Protein AF-A0A091W7G8-F1 (afdb_monomer)

Radius of gyration: 18.53 Å; Cα contacts (8 Å, |Δi|>4): 137; chains: 1; bounding box: 45×30×62 Å

Sequence (175 aa):
RNKELLSKAMGMHRHSEDLNDPLRLSAVLQMYEMLRLHDWEKLRTSTASYLSYKTGSSIIKKLFDACEKDIEQRTTNILKVLDIPPSNDAMTNSKQGVMQEIRNLFRHSYYQNHSEFYSKIVMQAVTEPRNALQRQFTLQCCRIYCLLLLQDPPVKAVWNPLGSPVQDLEHVDMK

pLDDT: mean 77.82, std 15.84, range [30.7, 94.38]

Organism: Opisthocomus hoazin (NCBI:txid30419)

Secondary structure (DSSP, 8-state):
-HHHHHHHHHHHHTT---TT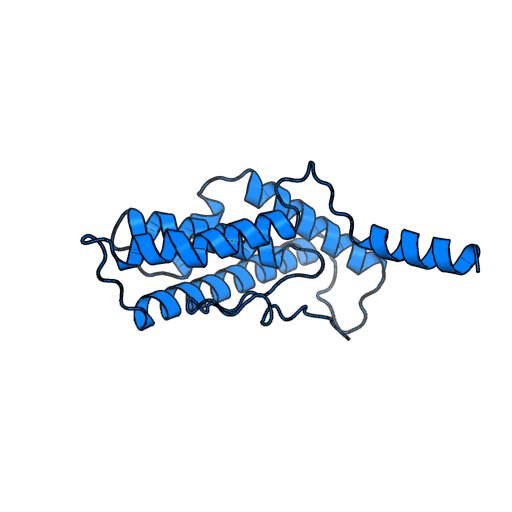-TTSHHHHHHHHHHIIIIIHHHHHH-TT----HHHHHHHHHHHHHHHHHHHHHHHHHHHHHTTPPPP-S---HHHHHHHHHHHHHHHHHHHH--SHHHHHHHHHHSS--SSHHHHHHHHHHHHHHHHHHTSSS-B------S---STT--B----

Foldseek 3Di:
DVVVVVVVVVVVVVQDDDPPDCLTQVNLVVLVVCLLAPLVVVQCPDPLDVQDPVRVLQLLVLLLVLLVVVLVVVVVVVCVVVVNDDDDPDDDPVNVVVLLVSLVVVLVCLVPDDAPVLVVSSVVRDDDDSDPSSVVSSSSSNSSSNSQCSDVVRWHDRRDSPDDDPPPTPRPPDD

Mean predicted aligned error: 10.53 Å

Solvent-accessible surface area (backbone atoms only — not comparable to full-atom values): 10376 Å² total; per-residue (Å²): 108,74,68,53,52,48,53,52,55,54,55,65,53,76,72,64,71,61,87,86,46,82,75,32,66,71,52,47,50,49,53,46,49,46,45,49,63,48,54,44,47,54,49,48,71,32,91,89,34,88,52,49,69,72,58,49,53,51,5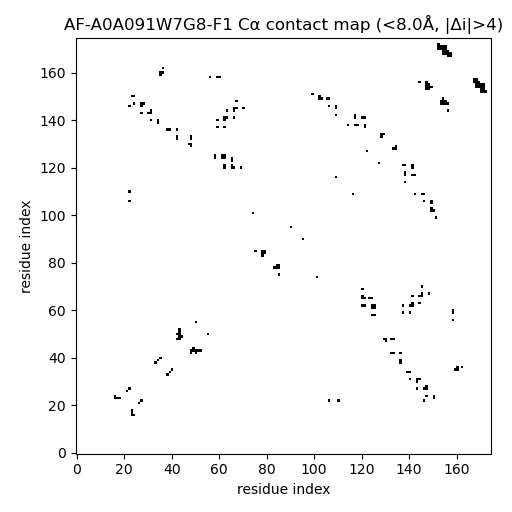0,51,51,40,36,50,55,36,45,52,51,51,52,51,51,51,52,52,52,51,32,55,76,68,72,44,78,83,86,76,97,71,88,44,75,70,56,55,52,51,53,51,51,53,31,51,53,46,53,51,50,61,69,72,53,87,47,71,72,46,48,54,46,45,62,75,40,41,84,75,63,92,42,71,68,55,40,51,50,51,45,52,51,47,51,47,50,47,56,33,51,47,38,90,72,39,40,58,80,71,96,59,73,72,83,69,79,82,74,72,61,56,70,71,74,81,127

Structure (mmCIF, N/CA/C/O backbone):
data_AF-A0A091W7G8-F1
#
_entry.id   AF-A0A091W7G8-F1
#
loop_
_atom_site.group_PDB
_atom_site.id
_atom_site.type_symbol
_atom_site.label_atom_id
_atom_site.label_alt_id
_atom_site.label_comp_id
_atom_site.label_asym_id
_atom_site.label_entity_id
_atom_site.label_seq_id
_atom_site.pdbx_PDB_ins_code
_atom_site.Cartn_x
_atom_site.Cartn_y
_atom_site.Cartn_z
_atom_site.occupancy
_atom_site.B_iso_or_equiv
_atom_site.auth_seq_id
_atom_site.auth_comp_id
_atom_site.auth_asym_id
_atom_site.auth_atom_id
_atom_site.pdbx_PDB_model_num
ATOM 1 N N . ARG A 1 1 ? 22.675 4.004 37.973 1.00 55.62 1 ARG A N 1
ATOM 2 C CA . ARG A 1 1 ? 23.562 3.045 37.260 1.00 55.62 1 ARG A CA 1
ATOM 3 C C . ARG A 1 1 ? 22.854 1.773 36.765 1.00 55.62 1 ARG A C 1
ATOM 5 O O . ARG A 1 1 ? 22.479 1.775 35.606 1.00 55.62 1 ARG A O 1
ATOM 12 N N . ASN A 1 2 ? 22.587 0.723 37.564 1.00 56.09 2 ASN A N 1
ATOM 13 C CA . ASN A 1 2 ? 21.957 -0.512 37.026 1.00 56.09 2 ASN A CA 1
ATOM 14 C C . ASN A 1 2 ? 20.511 -0.322 36.525 1.00 56.09 2 ASN A C 1
ATOM 16 O O . ASN A 1 2 ? 20.153 -0.873 35.491 1.00 56.09 2 ASN A O 1
ATOM 20 N N . LYS A 1 3 ? 19.699 0.510 37.195 1.00 58.00 3 LYS A N 1
ATOM 21 C CA . LYS A 1 3 ? 18.324 0.824 36.751 1.00 58.00 3 LYS A CA 1
ATOM 22 C C . LYS A 1 3 ? 18.264 1.639 35.449 1.00 58.00 3 LYS A C 1
ATOM 24 O O . LYS A 1 3 ? 17.351 1.435 34.663 1.00 58.00 3 LYS A O 1
ATOM 29 N N . GLU A 1 4 ? 19.239 2.514 35.197 1.00 63.31 4 GLU A N 1
ATOM 30 C CA . GLU A 1 4 ? 19.336 3.273 33.936 1.00 63.31 4 GLU A CA 1
ATOM 31 C C . GLU A 1 4 ? 19.835 2.409 32.783 1.00 63.31 4 GLU A C 1
ATOM 33 O O . GLU A 1 4 ? 19.364 2.553 31.663 1.00 63.31 4 GLU A O 1
ATOM 38 N N . LEU A 1 5 ? 20.770 1.490 33.042 1.00 61.94 5 LEU A N 1
ATOM 39 C CA . LEU A 1 5 ? 21.218 0.539 32.024 1.00 61.94 5 LEU A CA 1
ATOM 40 C C . LEU A 1 5 ? 20.086 -0.417 31.631 1.00 61.94 5 LEU A C 1
ATOM 42 O O . LEU A 1 5 ? 19.903 -0.673 30.446 1.00 61.94 5 LEU A O 1
ATOM 46 N N . LEU A 1 6 ? 19.279 -0.862 32.600 1.00 55.72 6 LEU A N 1
ATOM 47 C CA . LEU A 1 6 ? 18.056 -1.625 32.348 1.00 55.72 6 LEU A CA 1
ATOM 48 C C . LEU A 1 6 ? 16.996 -0.800 31.613 1.00 55.72 6 LEU A C 1
ATOM 50 O O . LEU A 1 6 ? 16.449 -1.298 30.640 1.00 55.72 6 LEU A O 1
ATOM 54 N N . SER A 1 7 ? 16.728 0.455 31.994 1.00 57.69 7 SER A N 1
ATOM 55 C CA . SER A 1 7 ? 15.741 1.272 31.267 1.00 57.69 7 SER A CA 1
ATOM 56 C C . SER A 1 7 ? 16.190 1.596 29.840 1.00 57.69 7 SER A C 1
ATOM 58 O O . SER A 1 7 ? 15.360 1.621 28.936 1.00 57.69 7 SER A O 1
ATOM 60 N N . LYS A 1 8 ? 17.499 1.764 29.614 1.00 56.84 8 LYS A N 1
ATOM 61 C CA . LYS A 1 8 ? 18.089 1.975 28.290 1.00 56.84 8 LYS A CA 1
ATOM 62 C C . LYS A 1 8 ? 18.056 0.699 27.445 1.00 56.84 8 LYS A C 1
ATOM 64 O O . LYS A 1 8 ? 17.641 0.758 26.295 1.00 56.84 8 LYS A O 1
ATOM 69 N N . ALA A 1 9 ? 18.407 -0.456 28.012 1.00 53.97 9 ALA A N 1
ATOM 70 C CA . ALA A 1 9 ? 18.311 -1.750 27.332 1.00 53.97 9 ALA A CA 1
ATOM 71 C C . ALA A 1 9 ? 16.856 -2.142 27.023 1.00 53.97 9 ALA A C 1
ATOM 73 O O . ALA A 1 9 ? 16.546 -2.543 25.906 1.00 53.97 9 ALA A O 1
ATOM 74 N N . MET A 1 10 ? 15.941 -1.944 27.973 1.00 55.44 10 MET A N 1
ATOM 75 C CA . MET A 1 10 ? 14.505 -2.147 27.766 1.00 55.44 10 MET A CA 1
ATOM 76 C C . MET A 1 10 ? 13.915 -1.118 26.795 1.00 55.44 10 MET A C 1
ATOM 78 O O . MET A 1 10 ? 12.986 -1.447 26.070 1.00 55.44 10 MET A O 1
ATOM 82 N N . GLY A 1 11 ? 14.455 0.104 26.746 1.00 52.72 11 GLY A N 1
ATOM 83 C CA . GLY A 1 11 ? 14.105 1.130 25.760 1.00 52.72 11 GLY A CA 1
ATOM 84 C C . GLY A 1 11 ? 14.492 0.735 24.334 1.00 52.72 11 GLY A C 1
ATOM 85 O O . GLY A 1 11 ? 13.691 0.919 23.427 1.00 52.72 11 GLY A O 1
ATOM 86 N N . MET A 1 12 ? 15.657 0.103 24.147 1.00 51.59 12 MET A N 1
ATOM 87 C CA . MET A 1 12 ? 16.075 -0.449 22.848 1.00 51.59 12 MET A CA 1
ATOM 88 C C . MET A 1 12 ? 15.196 -1.628 22.394 1.00 51.59 12 MET A C 1
ATOM 90 O O . MET A 1 12 ? 14.994 -1.812 21.200 1.00 51.59 12 MET A O 1
ATOM 94 N N . HIS A 1 13 ? 14.622 -2.390 23.331 1.00 49.81 13 HIS A N 1
ATOM 95 C CA . HIS A 1 13 ? 13.689 -3.482 23.027 1.00 49.81 13 HIS A CA 1
ATOM 96 C C . HIS A 1 13 ? 12.248 -3.035 22.732 1.00 49.81 13 HIS A C 1
ATOM 98 O O . HIS A 1 13 ? 11.480 -3.844 22.216 1.00 49.81 13 HIS A O 1
ATOM 104 N N . ARG A 1 14 ? 11.862 -1.774 22.991 1.00 49.34 14 ARG A N 1
ATOM 105 C CA . ARG A 1 14 ? 10.501 -1.279 22.670 1.00 49.34 14 ARG A CA 1
ATOM 106 C C . ARG A 1 14 ? 10.204 -1.219 21.169 1.00 49.34 14 ARG A C 1
ATOM 108 O O . ARG A 1 14 ? 9.052 -1.039 20.797 1.00 49.34 14 ARG A O 1
ATOM 115 N N . HIS A 1 15 ? 11.225 -1.386 20.332 1.00 57.28 15 HIS A N 1
ATOM 116 C CA . HIS A 1 15 ? 11.125 -1.387 18.871 1.00 57.28 15 HIS A CA 1
ATOM 117 C C . HIS A 1 15 ? 11.546 -2.729 18.257 1.00 57.28 15 HIS A C 1
ATOM 119 O O . HIS A 1 15 ? 11.841 -2.800 17.067 1.00 57.28 15 HIS A O 1
ATOM 125 N N . SER A 1 16 ? 11.616 -3.793 19.065 1.00 68.69 16 SER A N 1
ATOM 126 C CA . SER A 1 16 ? 11.874 -5.134 18.548 1.00 68.69 16 SER A CA 1
ATOM 127 C C . SER A 1 16 ? 10.637 -5.627 17.810 1.00 68.69 16 SER A C 1
ATOM 129 O O . SER A 1 16 ? 9.610 -5.900 18.426 1.00 68.69 16 SER A O 1
ATOM 131 N N . GLU A 1 17 ? 10.742 -5.747 16.494 1.00 81.25 17 GLU A N 1
ATOM 132 C CA . GLU A 1 17 ? 9.708 -6.373 15.677 1.00 81.25 17 GLU A CA 1
ATOM 133 C C . GLU A 1 17 ? 9.619 -7.878 15.959 1.00 81.25 17 GLU A C 1
ATOM 135 O O . GLU A 1 17 ? 10.622 -8.519 16.292 1.00 81.25 17 GLU A O 1
ATOM 140 N N . ASP A 1 18 ? 8.434 -8.458 15.764 1.00 84.50 18 ASP A N 1
ATOM 141 C CA . ASP A 1 18 ? 8.298 -9.908 15.657 1.00 84.50 18 ASP A CA 1
ATOM 142 C C . ASP A 1 18 ? 8.922 -10.367 14.334 1.00 84.50 18 ASP A C 1
ATOM 144 O O . ASP A 1 18 ? 8.427 -10.060 13.251 1.00 84.50 18 ASP A O 1
ATOM 148 N N . LEU A 1 19 ? 10.028 -11.105 14.414 1.00 83.94 19 LEU A N 1
ATOM 149 C CA . LEU A 1 19 ? 10.729 -11.615 13.235 1.00 83.94 19 LEU A CA 1
ATOM 150 C C . LEU A 1 19 ? 9.917 -12.666 12.465 1.00 83.94 19 LEU A C 1
ATOM 152 O O . LEU A 1 19 ? 10.227 -12.922 11.302 1.00 83.94 19 LEU A O 1
ATOM 156 N N . ASN A 1 20 ? 8.891 -13.255 13.086 1.00 85.81 20 ASN A N 1
ATOM 157 C CA . ASN A 1 20 ? 7.990 -14.199 12.429 1.00 85.81 20 ASN A CA 1
ATOM 158 C C . ASN A 1 20 ? 6.867 -13.501 11.656 1.00 85.81 20 ASN A C 1
ATOM 160 O O . ASN A 1 20 ? 6.185 -14.157 10.870 1.00 85.81 20 ASN A O 1
ATOM 164 N N . ASP A 1 21 ? 6.670 -12.196 11.856 1.00 85.56 21 ASP A N 1
ATOM 165 C CA . ASP A 1 21 ? 5.673 -11.419 11.133 1.00 85.56 21 ASP A CA 1
ATOM 166 C C . ASP A 1 21 ? 6.228 -10.997 9.756 1.00 85.56 21 ASP A C 1
ATOM 168 O O . ASP A 1 21 ? 7.090 -10.113 9.672 1.00 85.56 21 ASP A O 1
ATOM 172 N N . PRO A 1 22 ? 5.735 -11.570 8.639 1.00 86.38 22 PRO A N 1
ATOM 173 C CA . PRO A 1 22 ? 6.191 -11.197 7.300 1.00 86.38 22 PRO A CA 1
ATOM 174 C C . PRO A 1 22 ? 5.777 -9.771 6.904 1.00 86.38 22 PRO A C 1
ATOM 176 O O . PRO A 1 22 ? 6.228 -9.262 5.879 1.00 86.38 22 PRO A O 1
ATOM 179 N N . LEU A 1 23 ? 4.902 -9.136 7.688 1.00 89.31 23 LEU A N 1
ATOM 180 C CA . LEU A 1 23 ? 4.376 -7.791 7.479 1.00 89.31 23 LEU A CA 1
ATOM 181 C C . LEU A 1 23 ? 4.969 -6.759 8.446 1.00 89.31 23 LEU A C 1
ATOM 183 O O . LEU A 1 23 ? 4.475 -5.627 8.476 1.00 89.31 23 LEU A O 1
ATOM 187 N N . ARG A 1 24 ? 5.988 -7.133 9.231 1.00 90.38 24 ARG A N 1
ATOM 188 C CA . ARG A 1 24 ? 6.728 -6.201 10.088 1.00 90.38 24 ARG A CA 1
ATOM 189 C C . ARG A 1 24 ? 7.266 -5.019 9.276 1.00 90.38 24 ARG A C 1
ATOM 191 O O . ARG A 1 24 ? 7.611 -5.178 8.100 1.00 90.38 24 ARG A O 1
ATOM 198 N N . LEU A 1 25 ? 7.347 -3.844 9.897 1.00 89.75 25 LEU A N 1
ATOM 199 C CA . LEU A 1 25 ? 7.703 -2.580 9.248 1.00 89.75 25 LEU A CA 1
ATOM 200 C C . LEU A 1 25 ? 8.969 -2.703 8.393 1.00 89.75 25 LEU A C 1
ATOM 202 O O . LEU A 1 25 ? 8.944 -2.332 7.221 1.00 89.75 25 LEU A O 1
ATOM 206 N N . SER A 1 26 ? 10.057 -3.266 8.916 1.00 89.19 26 SER A N 1
ATOM 207 C CA . SER A 1 26 ? 11.303 -3.365 8.148 1.00 89.19 26 SER A CA 1
ATOM 208 C C . SER A 1 26 ? 11.198 -4.298 6.936 1.00 89.19 26 SER A C 1
ATOM 210 O O . SER A 1 26 ? 11.810 -4.016 5.907 1.00 89.19 26 SER A O 1
ATOM 212 N N . ALA A 1 27 ? 10.374 -5.351 6.992 1.00 91.25 27 ALA A N 1
ATOM 213 C CA . ALA A 1 2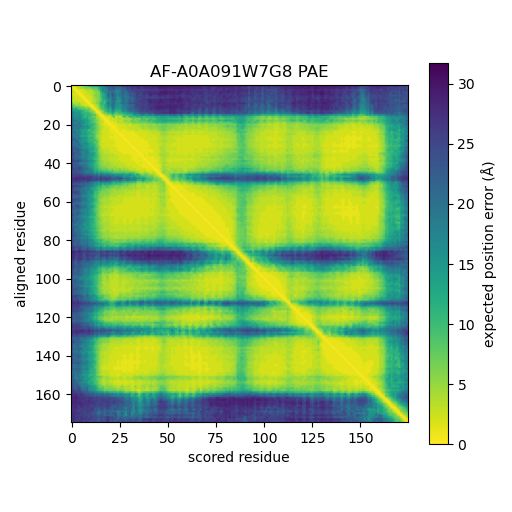7 ? 10.108 -6.197 5.829 1.00 91.25 27 ALA A CA 1
ATOM 214 C C . ALA A 1 27 ? 9.317 -5.426 4.761 1.00 91.25 27 ALA A C 1
ATOM 216 O O . ALA A 1 27 ? 9.648 -5.488 3.579 1.00 91.25 27 ALA A O 1
ATOM 217 N N . VAL A 1 28 ? 8.311 -4.645 5.165 1.00 91.94 28 VAL A N 1
ATOM 218 C CA . VAL A 1 28 ? 7.526 -3.813 4.239 1.00 91.94 28 VAL A CA 1
ATOM 219 C C . VAL A 1 28 ? 8.378 -2.689 3.633 1.00 91.94 28 VAL A C 1
ATOM 221 O O . VAL A 1 28 ? 8.272 -2.420 2.436 1.00 91.94 28 VAL A O 1
ATOM 224 N N . LEU A 1 29 ? 9.276 -2.079 4.413 1.00 91.56 29 LEU A N 1
ATOM 225 C CA . LEU A 1 29 ? 10.241 -1.092 3.916 1.00 91.56 29 LEU A CA 1
ATOM 226 C C . LEU A 1 29 ? 11.201 -1.700 2.889 1.00 91.56 29 LEU A C 1
ATOM 228 O O . LEU A 1 29 ? 11.433 -1.092 1.846 1.00 91.56 29 LEU A O 1
ATOM 232 N N . GLN A 1 30 ? 11.695 -2.916 3.129 1.00 91.50 30 GLN A N 1
ATOM 233 C CA . GLN A 1 30 ? 12.506 -3.645 2.150 1.00 91.50 30 GLN A CA 1
ATOM 234 C C . GLN A 1 30 ? 11.722 -3.938 0.866 1.00 91.50 30 GLN A C 1
ATOM 236 O O . GLN A 1 30 ? 12.247 -3.743 -0.229 1.00 91.50 30 GLN A O 1
ATOM 241 N N . MET A 1 31 ? 10.451 -4.348 0.966 1.00 92.81 31 MET A N 1
ATOM 242 C CA . MET A 1 31 ? 9.598 -4.524 -0.218 1.00 92.81 31 MET A CA 1
ATOM 243 C C . MET A 1 31 ? 9.451 -3.213 -1.002 1.00 92.81 31 MET A C 1
ATOM 245 O O . MET A 1 31 ? 9.538 -3.220 -2.230 1.00 92.81 31 MET A O 1
ATOM 249 N N . TYR A 1 32 ? 9.265 -2.082 -0.314 1.00 93.75 32 TYR A N 1
ATOM 250 C CA . TYR A 1 32 ? 9.182 -0.765 -0.949 1.00 93.75 32 TYR A CA 1
ATOM 251 C C . TYR A 1 32 ? 10.487 -0.350 -1.629 1.00 93.75 32 TYR A C 1
ATOM 253 O O . TYR A 1 32 ? 10.467 0.164 -2.749 1.00 93.75 32 TYR A O 1
ATOM 261 N N . GLU A 1 33 ? 11.628 -0.609 -0.997 1.00 91.69 33 GLU A N 1
ATOM 262 C CA . GLU A 1 33 ? 12.934 -0.345 -1.589 1.00 91.69 33 GLU A CA 1
ATOM 263 C C . GLU A 1 33 ? 13.162 -1.185 -2.853 1.00 91.69 33 GLU A C 1
ATOM 265 O O . GLU A 1 33 ? 13.541 -0.637 -3.891 1.00 91.69 33 GLU A O 1
ATOM 270 N N . MET A 1 34 ? 12.828 -2.478 -2.811 1.00 91.94 34 MET A N 1
ATOM 271 C CA . MET A 1 34 ? 12.889 -3.363 -3.978 1.00 91.94 34 MET A CA 1
ATOM 272 C C . MET A 1 34 ? 11.976 -2.885 -5.113 1.00 91.94 34 MET A C 1
ATOM 274 O O . MET A 1 34 ? 12.405 -2.824 -6.267 1.00 91.94 34 MET A O 1
ATOM 278 N N . LEU A 1 35 ? 10.750 -2.464 -4.792 1.00 92.56 35 LEU A N 1
ATOM 279 C CA . LEU A 1 35 ? 9.820 -1.896 -5.767 1.00 92.56 35 LEU A CA 1
ATOM 280 C C . LEU A 1 35 ? 10.406 -0.639 -6.438 1.00 92.56 35 LEU A C 1
ATOM 282 O O . LEU A 1 35 ? 10.303 -0.464 -7.654 1.00 92.56 35 LEU A O 1
ATOM 286 N N . ARG A 1 36 ? 11.018 0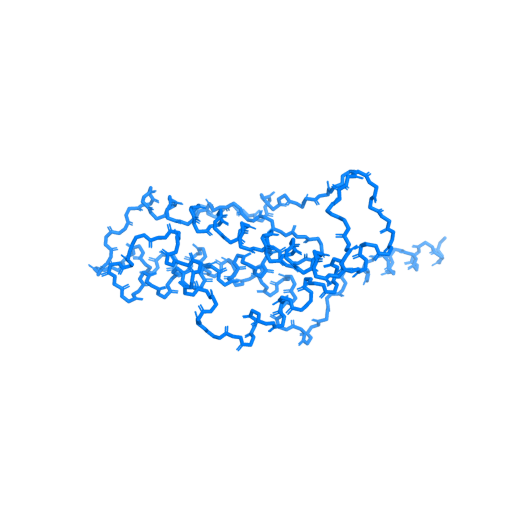.246 -5.645 1.00 90.50 36 ARG A N 1
ATOM 287 C CA . ARG A 1 36 ? 11.544 1.543 -6.089 1.00 90.50 36 ARG A CA 1
ATOM 288 C C . ARG A 1 36 ? 12.826 1.428 -6.907 1.00 90.50 36 ARG A C 1
ATOM 290 O O . ARG A 1 36 ? 12.990 2.178 -7.865 1.00 90.50 36 ARG A O 1
ATOM 297 N N . LEU A 1 37 ? 13.735 0.537 -6.515 1.00 87.62 37 LEU A N 1
ATOM 298 C CA . LEU A 1 37 ? 15.056 0.410 -7.135 1.00 87.62 37 LEU A CA 1
ATOM 299 C C . LEU A 1 37 ? 15.070 -0.616 -8.268 1.00 87.62 37 LEU A C 1
ATOM 301 O O . LEU A 1 37 ? 15.677 -0.367 -9.305 1.00 87.62 37 LEU A O 1
ATOM 305 N N . HIS A 1 38 ? 14.389 -1.750 -8.096 1.00 89.31 38 HIS A N 1
ATOM 306 C CA . HIS A 1 38 ? 14.460 -2.860 -9.043 1.00 89.31 38 HIS A CA 1
ATOM 307 C C . HIS A 1 38 ? 13.237 -2.929 -9.953 1.00 89.31 38 HIS A C 1
ATOM 309 O O . HIS A 1 38 ? 13.385 -2.884 -11.176 1.00 89.31 38 HIS A O 1
ATOM 315 N N . ASP A 1 39 ? 12.027 -3.006 -9.394 1.00 90.19 39 ASP A N 1
ATOM 316 C CA . ASP A 1 39 ? 10.825 -3.214 -10.217 1.00 90.19 39 ASP A CA 1
ATOM 317 C C . ASP A 1 39 ? 10.507 -1.996 -11.087 1.00 90.19 39 ASP A C 1
ATOM 319 O O . ASP A 1 39 ? 10.109 -2.135 -12.247 1.00 90.19 39 ASP A O 1
ATOM 323 N N . TRP A 1 40 ? 10.734 -0.795 -10.552 1.00 88.88 40 TRP A N 1
ATOM 324 C CA . TRP A 1 40 ? 10.621 0.447 -11.307 1.00 88.88 40 TRP A CA 1
ATOM 325 C C . TRP A 1 40 ? 11.620 0.505 -12.468 1.00 88.88 40 TRP A C 1
ATOM 327 O O . TRP A 1 40 ? 11.240 0.825 -13.596 1.00 88.88 40 TRP A O 1
ATOM 337 N N . GLU A 1 41 ? 12.883 0.150 -12.226 1.00 86.56 41 GLU A N 1
ATOM 338 C CA . GLU A 1 41 ? 13.917 0.165 -13.263 1.00 86.56 41 GLU A CA 1
ATOM 339 C C . GLU A 1 41 ? 13.633 -0.878 -14.350 1.00 86.56 41 GLU A C 1
ATOM 341 O O . GLU A 1 41 ? 13.746 -0.586 -15.544 1.00 86.56 41 GLU A O 1
ATOM 346 N N . LYS A 1 42 ? 13.155 -2.064 -13.961 1.00 88.00 42 LYS A N 1
ATOM 347 C CA . LYS A 1 42 ? 12.688 -3.105 -14.884 1.00 88.00 42 LYS A CA 1
ATOM 348 C C . LYS A 1 42 ? 11.525 -2.623 -15.755 1.00 88.00 42 LYS A C 1
ATOM 350 O O . LYS A 1 42 ? 11.508 -2.890 -16.956 1.00 88.00 42 LYS A O 1
ATOM 355 N N . LEU A 1 43 ? 10.556 -1.905 -15.181 1.00 86.31 43 LEU A N 1
ATOM 356 C CA . LEU A 1 43 ? 9.445 -1.324 -15.942 1.00 86.31 43 LEU A CA 1
ATOM 357 C C . LEU A 1 43 ? 9.939 -0.250 -16.922 1.00 86.31 43 LEU A C 1
ATOM 359 O O . LEU A 1 43 ? 9.495 -0.211 -18.069 1.00 86.31 43 LEU A O 1
ATOM 363 N N . ARG A 1 44 ? 10.862 0.609 -16.479 1.00 83.56 44 ARG A N 1
ATOM 364 C CA . ARG A 1 44 ? 11.385 1.747 -17.248 1.00 83.56 44 ARG A CA 1
ATOM 365 C C . ARG A 1 44 ? 12.265 1.325 -18.426 1.00 83.56 44 ARG A C 1
ATOM 367 O O . ARG A 1 44 ? 12.245 1.976 -19.466 1.00 83.56 44 ARG A O 1
ATOM 374 N N . THR A 1 45 ? 13.055 0.270 -18.251 1.00 82.31 45 THR A N 1
ATOM 375 C CA . THR A 1 45 ? 13.986 -0.251 -19.269 1.00 82.31 45 THR A CA 1
ATOM 376 C C . THR A 1 45 ? 13.336 -1.259 -20.216 1.00 82.31 45 THR A C 1
ATOM 378 O O . THR A 1 45 ? 13.919 -1.604 -21.243 1.00 82.31 45 THR A O 1
ATOM 381 N N . SER A 1 46 ? 12.118 -1.714 -19.910 1.00 81.19 46 SER A N 1
ATOM 382 C CA . SER A 1 46 ? 11.376 -2.635 -20.766 1.00 81.19 46 SER A CA 1
ATOM 383 C C . SER A 1 46 ? 10.992 -1.989 -22.096 1.00 81.19 46 SER A C 1
ATOM 385 O O . SER A 1 46 ? 10.316 -0.961 -22.147 1.00 81.19 46 SER A O 1
ATOM 387 N N . THR A 1 47 ? 11.331 -2.662 -23.195 1.00 67.88 47 THR A N 1
ATOM 388 C CA . THR A 1 47 ? 10.927 -2.278 -24.557 1.00 67.88 47 THR A CA 1
ATOM 389 C C . THR A 1 47 ? 9.408 -2.303 -24.757 1.00 67.88 47 THR A C 1
ATOM 391 O O . THR A 1 47 ? 8.898 -1.648 -25.662 1.00 67.88 47 THR A O 1
ATOM 394 N N . ALA A 1 48 ? 8.670 -3.010 -23.892 1.00 64.44 48 ALA A N 1
ATOM 395 C CA . ALA A 1 48 ? 7.211 -3.083 -23.918 1.00 64.44 48 ALA A CA 1
ATOM 396 C C . ALA A 1 48 ? 6.520 -1.885 -23.238 1.00 64.44 48 ALA A C 1
ATOM 398 O O . ALA A 1 48 ? 5.323 -1.671 -23.443 1.00 64.44 48 ALA A O 1
ATOM 399 N N . SER A 1 49 ? 7.236 -1.107 -22.419 1.00 63.06 49 SER A N 1
ATOM 400 C CA . SER A 1 49 ? 6.717 0.091 -21.750 1.00 63.06 49 SER A CA 1
ATOM 401 C C . SER A 1 49 ? 7.730 1.221 -21.805 1.00 63.06 49 SER A C 1
ATOM 403 O O . SER A 1 49 ? 8.537 1.390 -20.897 1.00 63.06 49 SER A O 1
ATOM 405 N N . TYR A 1 50 ? 7.615 2.081 -22.816 1.00 64.12 50 TYR A N 1
ATOM 406 C CA . TYR A 1 50 ? 8.283 3.379 -22.782 1.00 64.12 50 TYR A CA 1
ATOM 407 C C . TYR A 1 50 ? 7.534 4.318 -21.823 1.00 64.12 50 TYR A C 1
ATOM 409 O O . TYR A 1 50 ? 6.759 5.186 -22.232 1.00 64.12 50 TYR A O 1
ATOM 417 N N . LEU A 1 51 ? 7.684 4.082 -20.517 1.00 75.25 51 LEU A N 1
ATOM 418 C CA . LEU A 1 51 ? 7.085 4.915 -19.483 1.00 75.25 51 LEU A CA 1
ATOM 419 C C . LEU A 1 51 ? 8.097 5.976 -19.052 1.00 75.25 51 LEU A C 1
ATOM 421 O O . LEU A 1 51 ? 9.093 5.678 -18.395 1.00 75.25 51 LEU A O 1
ATOM 425 N N . SER A 1 52 ? 7.835 7.234 -19.414 1.00 78.94 52 SER A N 1
ATOM 426 C CA . SER A 1 52 ? 8.674 8.339 -18.946 1.00 78.94 52 SER A CA 1
ATOM 427 C C . SER A 1 52 ? 8.620 8.446 -17.419 1.00 78.94 52 SER A C 1
ATOM 429 O O . SER A 1 52 ? 7.596 8.135 -16.799 1.00 78.94 52 SER A O 1
ATOM 431 N N . TYR A 1 53 ? 9.692 8.959 -16.812 1.00 80.69 53 TYR A N 1
ATOM 432 C CA . TYR A 1 53 ? 9.729 9.183 -15.367 1.00 80.69 53 TYR A CA 1
ATOM 433 C C . TYR A 1 53 ? 8.559 10.052 -14.884 1.00 80.69 53 TYR A C 1
ATOM 435 O O . TYR A 1 53 ? 7.869 9.695 -13.930 1.00 80.69 53 TYR A O 1
ATOM 443 N N . LYS A 1 54 ? 8.277 11.153 -15.591 1.00 83.69 54 LYS A N 1
ATOM 444 C CA . LYS A 1 54 ? 7.166 12.058 -15.268 1.00 83.69 54 LYS A CA 1
ATOM 445 C C . LYS A 1 54 ? 5.821 11.330 -15.298 1.00 83.69 54 LYS A C 1
ATOM 447 O O . LYS A 1 54 ? 5.008 11.504 -14.392 1.00 83.69 54 LYS A O 1
ATOM 452 N N . THR A 1 55 ? 5.595 10.501 -16.317 1.00 83.56 55 THR A N 1
ATOM 453 C CA . THR A 1 55 ? 4.354 9.731 -16.456 1.00 83.56 55 THR A CA 1
ATOM 454 C C . THR A 1 55 ? 4.217 8.697 -15.344 1.00 83.56 55 THR A C 1
ATOM 456 O O . THR A 1 55 ? 3.175 8.647 -14.698 1.00 83.56 55 THR A O 1
ATOM 459 N N . GLY A 1 56 ? 5.254 7.901 -15.076 1.00 85.19 56 GLY A N 1
ATOM 460 C CA . GLY A 1 56 ? 5.170 6.873 -14.040 1.00 85.19 56 GLY A CA 1
ATOM 461 C C . GLY A 1 56 ? 5.094 7.440 -12.627 1.00 85.19 56 GLY A C 1
ATOM 462 O O . GLY A 1 56 ? 4.257 6.989 -11.856 1.00 85.19 56 GLY A O 1
ATOM 463 N N . SER A 1 57 ? 5.852 8.496 -12.314 1.00 86.56 57 SER A N 1
ATOM 464 C CA . SER A 1 57 ? 5.722 9.214 -11.038 1.00 86.56 57 SER A CA 1
ATOM 465 C C . SER A 1 57 ? 4.298 9.749 -10.841 1.00 86.56 57 SER A C 1
ATOM 467 O O . SER A 1 57 ? 3.726 9.600 -9.765 1.00 86.56 57 SER A O 1
ATOM 469 N N . SER A 1 58 ? 3.674 10.302 -11.889 1.00 87.88 58 SER A N 1
ATOM 470 C CA . SER A 1 58 ? 2.279 10.752 -11.817 1.00 87.88 58 SER A CA 1
ATOM 471 C C . SER A 1 58 ? 1.292 9.605 -11.579 1.00 87.88 58 SER A C 1
ATOM 473 O O . SER A 1 58 ? 0.356 9.778 -10.801 1.00 87.88 58 SER A O 1
ATOM 475 N N . ILE A 1 59 ? 1.492 8.449 -12.218 1.00 88.62 59 ILE A N 1
ATOM 476 C CA . ILE A 1 59 ? 0.659 7.254 -12.009 1.00 88.62 59 ILE A CA 1
ATOM 477 C C . ILE A 1 59 ? 0.776 6.765 -10.565 1.00 88.62 59 ILE A C 1
ATOM 479 O O . ILE A 1 59 ? -0.237 6.483 -9.935 1.00 88.62 59 ILE A O 1
ATOM 483 N N . ILE A 1 60 ? 1.995 6.706 -10.033 1.00 91.44 60 ILE A N 1
ATOM 484 C CA . ILE A 1 60 ? 2.245 6.224 -8.674 1.00 91.44 60 ILE A CA 1
ATOM 485 C C . ILE A 1 60 ? 1.647 7.172 -7.637 1.00 91.44 60 ILE A C 1
ATOM 487 O O . ILE A 1 60 ? 0.995 6.706 -6.714 1.00 91.44 60 ILE A O 1
ATOM 491 N N . LYS A 1 61 ? 1.765 8.493 -7.826 1.00 91.75 61 LYS A N 1
ATOM 492 C CA . LYS A 1 61 ? 1.103 9.478 -6.953 1.00 91.75 61 LYS A CA 1
ATOM 493 C C . LYS A 1 61 ? -0.414 9.287 -6.917 1.00 91.75 61 LYS A C 1
ATOM 495 O O . LYS A 1 61 ? -0.981 9.164 -5.842 1.00 91.75 61 LYS A O 1
ATOM 500 N N . LYS A 1 62 ? -1.060 9.163 -8.084 1.00 92.25 62 LYS A N 1
ATOM 501 C CA . LYS A 1 62 ? -2.507 8.882 -8.158 1.00 92.25 62 LYS A CA 1
ATOM 502 C C . LYS A 1 62 ? -2.879 7.573 -7.466 1.00 92.25 62 LYS A C 1
ATOM 504 O O . LYS A 1 62 ? -3.943 7.474 -6.864 1.00 92.25 62 LYS A O 1
ATOM 509 N N . LEU A 1 63 ? -2.016 6.566 -7.579 1.00 93.12 63 LEU A N 1
ATOM 510 C CA . LEU A 1 63 ? -2.218 5.283 -6.925 1.00 93.12 63 LEU A CA 1
ATOM 511 C C . LEU A 1 63 ? -2.095 5.397 -5.403 1.00 93.12 63 LEU A C 1
ATOM 513 O O . LEU A 1 63 ? -2.924 4.828 -4.700 1.00 93.12 63 LEU A O 1
ATOM 517 N N . PHE A 1 64 ? -1.117 6.151 -4.902 1.00 94.19 64 PHE A N 1
ATOM 518 C CA . PHE A 1 64 ? -0.958 6.432 -3.475 1.00 94.19 64 PHE A CA 1
ATOM 519 C C . PHE A 1 64 ? -2.185 7.161 -2.924 1.00 94.19 64 PHE A C 1
ATOM 521 O O . PHE A 1 64 ? -2.789 6.678 -1.969 1.00 94.19 64 PHE A O 1
ATOM 528 N N . ASP A 1 65 ? -2.645 8.217 -3.602 1.00 93.50 65 ASP A N 1
ATOM 529 C CA . ASP A 1 65 ? -3.861 8.947 -3.223 1.00 93.50 65 ASP A CA 1
ATOM 530 C C . ASP A 1 65 ? -5.093 8.025 -3.162 1.00 93.50 65 ASP A C 1
ATOM 532 O O . ASP A 1 65 ? -5.941 8.152 -2.278 1.00 93.50 65 ASP A O 1
ATOM 536 N N . ALA A 1 66 ? -5.214 7.082 -4.102 1.00 93.69 66 ALA A N 1
ATOM 537 C CA . ALA A 1 66 ? -6.313 6.120 -4.116 1.00 93.69 66 ALA A CA 1
ATOM 538 C C . ALA A 1 66 ? -6.221 5.099 -2.971 1.00 93.69 66 ALA A C 1
ATOM 540 O O . ALA A 1 66 ? -7.248 4.729 -2.406 1.00 93.69 66 ALA A O 1
ATOM 541 N N . CYS A 1 67 ? -5.012 4.667 -2.606 1.00 92.75 67 CYS A N 1
ATOM 542 C CA . CYS A 1 67 ? -4.796 3.784 -1.461 1.00 92.75 67 CYS A CA 1
ATOM 543 C C . CYS A 1 67 ? -5.169 4.473 -0.143 1.00 92.75 67 CYS A C 1
ATOM 545 O O . CYS A 1 67 ? -5.848 3.867 0.684 1.00 92.75 67 CYS A O 1
ATOM 547 N N . GLU A 1 68 ? -4.758 5.735 0.039 1.00 93.81 68 GLU A N 1
ATOM 548 C CA . GLU A 1 68 ? -5.117 6.527 1.223 1.00 93.81 68 GLU A CA 1
ATOM 549 C C . GLU A 1 68 ? -6.640 6.654 1.347 1.00 93.81 68 GLU A C 1
ATOM 551 O O . GLU A 1 68 ? -7.205 6.308 2.386 1.00 93.81 68 GLU A O 1
ATOM 556 N N . LYS A 1 69 ? -7.314 7.047 0.258 1.00 93.69 69 LYS A N 1
ATOM 557 C CA . LYS A 1 69 ? -8.778 7.187 0.221 1.00 93.69 69 LYS A CA 1
ATOM 558 C C . LYS A 1 69 ? -9.513 5.876 0.480 1.00 93.69 69 LYS A C 1
ATOM 560 O O . LYS A 1 69 ? -10.522 5.881 1.179 1.00 93.69 69 LYS A O 1
ATOM 565 N N . ASP A 1 70 ? -9.048 4.755 -0.076 1.00 92.00 70 ASP A N 1
ATOM 566 C CA . ASP A 1 70 ? -9.685 3.449 0.142 1.00 92.00 70 ASP A CA 1
ATOM 567 C C . ASP A 1 70 ? -9.577 3.016 1.614 1.00 92.00 70 ASP A C 1
ATOM 569 O O . ASP A 1 70 ? -10.584 2.630 2.215 1.00 92.00 70 ASP A O 1
ATOM 573 N N . ILE A 1 71 ? -8.396 3.153 2.228 1.00 90.50 71 ILE A N 1
ATOM 574 C CA . ILE A 1 71 ? -8.194 2.826 3.647 1.00 90.50 71 ILE A CA 1
ATOM 575 C C . ILE A 1 71 ? -9.030 3.749 4.540 1.00 90.50 71 ILE A C 1
ATOM 577 O O . ILE A 1 71 ? -9.705 3.261 5.451 1.00 90.50 71 ILE A O 1
ATOM 581 N N . GLU A 1 72 ? -9.043 5.055 4.273 1.00 91.56 72 GLU A N 1
ATOM 582 C CA . GLU A 1 72 ? -9.856 6.028 5.009 1.00 91.56 72 GLU A CA 1
ATOM 583 C C . GLU A 1 72 ? -11.354 5.706 4.905 1.00 91.56 72 GLU A C 1
ATOM 585 O O . GLU A 1 72 ? -12.058 5.630 5.918 1.00 91.56 72 GLU A O 1
ATOM 590 N N . GLN A 1 73 ? -11.845 5.435 3.692 1.00 91.69 73 GLN A N 1
ATOM 591 C CA . GLN A 1 73 ? -13.245 5.103 3.450 1.00 91.69 73 GLN A CA 1
ATOM 592 C C . GLN A 1 73 ? -13.651 3.811 4.165 1.00 91.69 73 GLN A C 1
ATOM 594 O O . GLN A 1 73 ? -14.720 3.752 4.778 1.00 91.69 73 GLN A O 1
ATOM 599 N N . ARG A 1 74 ? -12.819 2.765 4.115 1.00 89.88 74 ARG A N 1
ATOM 600 C CA . ARG A 1 74 ? -13.106 1.485 4.785 1.00 89.88 74 ARG A CA 1
ATOM 601 C C . ARG A 1 74 ? -13.055 1.604 6.296 1.00 89.88 74 ARG A C 1
ATOM 603 O O . ARG A 1 74 ? -13.928 1.055 6.962 1.00 89.88 74 ARG A O 1
ATOM 610 N N . THR A 1 75 ? -12.079 2.339 6.818 1.00 90.00 75 THR A N 1
ATOM 611 C CA . THR A 1 75 ? -11.995 2.661 8.247 1.00 90.00 75 THR A CA 1
ATOM 612 C C . THR A 1 75 ? -13.277 3.360 8.684 1.00 90.00 75 THR A C 1
ATOM 614 O O . THR A 1 75 ? -13.947 2.905 9.605 1.00 90.00 75 THR A O 1
ATOM 617 N N . THR A 1 76 ? -13.683 4.403 7.958 1.00 89.69 76 THR A N 1
ATOM 618 C CA . THR A 1 76 ? -14.914 5.155 8.228 1.00 89.69 76 THR A CA 1
ATOM 619 C C . THR A 1 76 ? -16.155 4.264 8.173 1.00 89.69 76 THR A C 1
ATOM 621 O O . THR A 1 76 ? -17.036 4.384 9.020 1.00 89.69 76 THR A O 1
ATOM 624 N N . ASN A 1 77 ? -16.235 3.347 7.205 1.00 89.94 77 ASN A N 1
ATOM 625 C CA . ASN A 1 77 ? -17.350 2.406 7.095 1.00 89.94 77 ASN A CA 1
ATOM 626 C C . ASN A 1 77 ? -17.419 1.449 8.291 1.00 89.94 77 ASN A C 1
ATOM 628 O O . ASN A 1 77 ? -18.507 1.222 8.808 1.00 89.94 77 ASN A O 1
ATOM 632 N N . ILE A 1 78 ? -16.281 0.922 8.752 1.00 89.44 78 ILE A N 1
ATOM 633 C CA . ILE A 1 78 ? -16.236 0.059 9.941 1.00 89.44 78 ILE A CA 1
ATOM 634 C C . ILE A 1 78 ? -16.641 0.844 11.186 1.00 89.44 78 ILE A C 1
ATOM 636 O O . ILE A 1 78 ? -17.496 0.383 11.932 1.00 89.44 78 ILE A O 1
ATOM 640 N N . LEU A 1 79 ? -16.090 2.043 11.385 1.00 87.38 79 LEU A N 1
ATOM 641 C CA . LEU A 1 79 ? -16.445 2.886 12.527 1.00 87.38 79 LEU A CA 1
ATOM 642 C C . LEU A 1 79 ? -17.949 3.189 12.557 1.00 87.38 79 LEU A C 1
ATOM 644 O O . LEU A 1 79 ? -18.563 3.063 13.610 1.00 87.38 79 LEU A O 1
ATOM 648 N N . LYS A 1 80 ? -18.560 3.486 11.401 1.00 87.62 80 LYS A N 1
ATOM 649 C CA . LYS A 1 80 ? -20.016 3.666 11.279 1.00 87.62 80 LYS A CA 1
ATOM 650 C C . LYS A 1 80 ? -20.804 2.414 11.662 1.00 87.62 80 LYS A C 1
ATOM 652 O O . LYS A 1 80 ? -21.798 2.534 12.357 1.00 87.62 80 LYS A O 1
ATOM 657 N N . VAL A 1 81 ? -20.381 1.231 11.211 1.00 88.88 81 VAL A N 1
ATOM 658 C CA . VAL A 1 81 ? -21.046 -0.043 11.554 1.00 88.88 81 VAL A CA 1
ATOM 659 C C . VAL A 1 81 ? -20.934 -0.354 13.048 1.00 88.88 81 VAL A C 1
ATOM 661 O O . VAL A 1 81 ? -21.828 -0.974 13.610 1.00 88.88 81 VAL A O 1
ATOM 664 N N . LEU A 1 82 ? -19.849 0.080 13.689 1.00 85.50 82 LEU A N 1
ATOM 665 C CA . LEU A 1 82 ? -19.623 -0.077 15.125 1.00 85.50 82 LEU A CA 1
ATOM 666 C C . LEU A 1 82 ? -20.243 1.055 15.968 1.00 85.50 82 LEU A C 1
ATOM 668 O O . LEU A 1 82 ? -19.992 1.103 17.170 1.00 85.50 82 LEU A O 1
ATOM 672 N N . ASP A 1 83 ? -20.997 1.979 15.356 1.00 83.69 83 ASP A N 1
ATOM 673 C CA . ASP A 1 83 ? -21.532 3.197 15.987 1.00 83.69 83 ASP A CA 1
ATOM 674 C C . ASP A 1 83 ? -20.461 4.043 16.711 1.00 83.69 83 ASP A C 1
ATOM 676 O O . ASP A 1 83 ? -20.727 4.762 17.678 1.00 83.69 83 ASP A O 1
ATOM 680 N N . ILE A 1 84 ? -19.216 3.990 16.225 1.00 79.25 84 ILE A N 1
ATOM 681 C CA . ILE A 1 84 ? -18.107 4.797 16.730 1.00 79.25 84 ILE A CA 1
ATOM 682 C C . ILE A 1 84 ? -18.066 6.102 15.926 1.00 79.25 84 ILE A C 1
ATOM 684 O O . ILE A 1 84 ? -17.827 6.073 14.715 1.00 79.25 84 ILE A O 1
ATOM 688 N N . PRO A 1 85 ? -18.265 7.270 16.563 1.00 70.06 85 PRO A N 1
ATOM 689 C CA . PRO A 1 85 ? -18.268 8.536 15.848 1.00 70.06 85 PRO A CA 1
ATOM 690 C C . PRO A 1 85 ? -16.885 8.830 15.235 1.00 70.06 85 PRO A C 1
ATOM 692 O O . PRO A 1 85 ? -15.867 8.635 15.915 1.00 70.06 85 PRO A O 1
ATOM 695 N N . PRO A 1 86 ? -16.830 9.328 13.980 1.00 62.91 86 PRO A N 1
ATOM 696 C CA . PRO A 1 86 ? -15.590 9.801 13.377 1.00 62.91 86 PRO A CA 1
ATOM 697 C C . PRO A 1 86 ? -14.990 10.917 14.241 1.00 62.91 86 PRO A C 1
ATOM 699 O O . PRO A 1 86 ? -15.705 11.758 14.784 1.00 62.91 86 PRO A O 1
ATOM 702 N N . SER A 1 87 ? -13.677 10.848 14.447 1.00 60.81 87 SER A N 1
ATOM 703 C CA . SER A 1 87 ? -12.955 11.616 15.463 1.00 60.81 87 SER A CA 1
ATOM 704 C C . SER A 1 87 ? -13.115 13.134 15.304 1.00 60.81 87 SER A C 1
ATOM 706 O O . SER A 1 87 ? -12.675 13.683 14.302 1.00 60.81 87 SER A O 1
ATOM 708 N N . ASN A 1 88 ? -13.634 13.799 16.342 1.00 52.09 88 ASN A N 1
ATOM 709 C CA . ASN A 1 88 ? -13.376 15.212 16.625 1.00 52.09 88 ASN A CA 1
ATOM 710 C C . ASN A 1 88 ? -12.443 15.268 17.855 1.00 52.09 88 ASN A C 1
ATOM 712 O O . ASN A 1 88 ? -12.874 14.990 18.974 1.00 52.09 88 ASN A O 1
ATOM 716 N N . ASP A 1 89 ? -11.156 15.517 17.605 1.00 52.56 89 ASP A N 1
ATOM 717 C CA . ASP A 1 89 ? -10.074 16.010 18.484 1.00 52.56 89 ASP A CA 1
ATOM 718 C C . ASP A 1 89 ? -9.765 15.383 19.863 1.00 52.56 89 ASP A C 1
ATOM 720 O O . ASP A 1 89 ? -8.789 15.785 20.491 1.00 52.56 89 ASP A O 1
ATOM 724 N N . ALA A 1 90 ? -10.472 14.353 20.336 1.00 52.03 90 ALA A N 1
ATOM 725 C CA . ALA A 1 90 ? -10.088 13.619 21.552 1.00 52.03 90 ALA A CA 1
ATOM 726 C C . ALA A 1 90 ? -9.948 12.109 21.291 1.00 52.03 90 ALA A C 1
ATOM 728 O O . ALA A 1 90 ? -10.903 11.330 21.415 1.00 52.03 90 ALA A O 1
ATOM 729 N N . MET A 1 91 ? -8.734 11.690 20.920 1.00 60.94 91 MET A N 1
ATOM 730 C CA . MET A 1 91 ? -8.345 10.283 20.793 1.00 60.94 91 MET A CA 1
ATOM 731 C C . MET A 1 91 ? -8.210 9.671 22.197 1.00 60.94 91 MET A C 1
ATOM 733 O O . MET A 1 91 ? -7.231 9.896 22.901 1.00 60.94 91 MET A O 1
ATOM 737 N N . THR A 1 92 ? -9.217 8.925 22.652 1.00 65.31 92 THR A N 1
ATOM 738 C CA . THR A 1 92 ? -9.134 8.178 23.918 1.00 65.31 92 THR A CA 1
ATOM 739 C C . THR A 1 92 ? -8.335 6.886 23.722 1.00 65.31 92 THR A C 1
ATOM 741 O O . THR A 1 92 ? -8.369 6.293 22.643 1.00 65.31 92 THR A O 1
ATOM 744 N N . ASN A 1 93 ? -7.689 6.376 24.778 1.00 66.12 93 ASN A N 1
ATOM 745 C CA . ASN A 1 93 ? -6.936 5.107 24.737 1.00 66.12 93 ASN A CA 1
ATOM 746 C C . ASN A 1 93 ? -7.751 3.930 24.157 1.00 66.1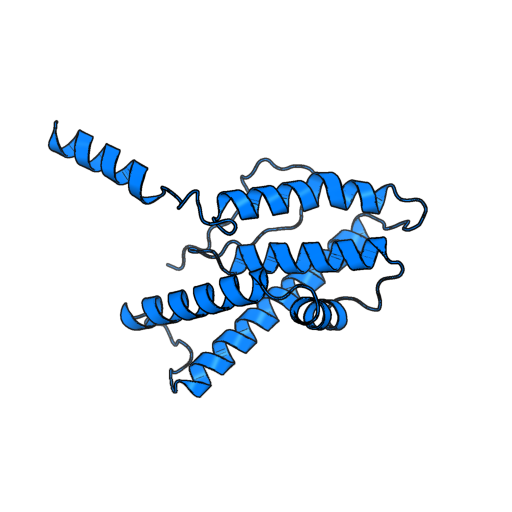2 93 ASN A C 1
ATOM 748 O O . ASN A 1 93 ? -7.209 3.082 23.454 1.00 66.12 93 ASN A O 1
ATOM 752 N N . SER A 1 94 ? -9.066 3.897 24.404 1.00 66.94 94 SER A N 1
ATOM 753 C CA . SER A 1 94 ? -9.977 2.892 23.838 1.00 66.94 94 SER A CA 1
ATOM 754 C C . SER A 1 94 ? -10.121 2.993 22.315 1.00 66.94 94 SER A C 1
ATOM 756 O O . SER A 1 94 ? -10.126 1.972 21.634 1.00 66.94 94 SER A O 1
ATOM 758 N N . LYS A 1 95 ? -10.185 4.209 21.756 1.00 70.38 95 LYS A N 1
ATOM 759 C CA . LYS A 1 95 ? -10.268 4.433 20.304 1.00 70.38 95 LYS A CA 1
ATOM 760 C C . LYS A 1 95 ? -8.949 4.112 19.606 1.00 70.38 95 LYS A C 1
ATOM 762 O O . LYS A 1 95 ? -8.969 3.570 18.505 1.00 70.38 95 LYS A O 1
ATOM 767 N N . GLN A 1 96 ? -7.818 4.381 20.263 1.00 73.50 96 GLN A N 1
ATOM 768 C CA . GLN A 1 96 ? -6.499 3.973 19.772 1.00 73.50 96 GLN A CA 1
ATOM 769 C C . GLN A 1 96 ? -6.411 2.447 19.616 1.00 73.50 96 GLN A C 1
ATOM 771 O O . GLN A 1 96 ? -5.949 1.965 18.584 1.00 73.50 96 GLN A O 1
ATOM 776 N N . GLY A 1 97 ? -6.930 1.695 20.596 1.00 79.69 97 GLY A N 1
ATOM 777 C CA . GLY A 1 97 ? -7.028 0.233 20.527 1.00 79.69 97 GLY A CA 1
ATOM 778 C C . GLY A 1 97 ? -7.871 -0.252 19.344 1.00 79.69 97 GLY A C 1
ATOM 779 O O . GLY A 1 97 ? -7.404 -1.076 18.562 1.00 79.69 97 GLY A O 1
ATOM 780 N N . VAL A 1 98 ? -9.061 0.324 19.140 1.00 83.50 98 VAL A N 1
ATOM 781 C CA . VAL A 1 98 ? -9.936 -0.027 18.002 1.00 83.50 98 VAL A CA 1
ATOM 782 C C . VAL A 1 98 ? -9.268 0.270 16.658 1.00 83.50 98 VAL A C 1
ATOM 784 O O . VAL A 1 98 ? -9.317 -0.549 15.744 1.00 83.50 98 VAL A O 1
ATOM 787 N N . MET A 1 99 ? -8.604 1.420 16.525 1.00 83.31 99 MET A N 1
ATOM 788 C CA . MET A 1 99 ? -7.867 1.757 15.305 1.00 83.31 99 MET A CA 1
ATOM 789 C C . MET A 1 99 ? -6.745 0.758 15.022 1.00 83.31 99 MET A C 1
ATOM 791 O O . MET A 1 99 ? -6.526 0.396 13.865 1.00 83.31 99 MET A O 1
ATOM 795 N N . GLN A 1 100 ? -6.070 0.276 16.065 1.00 83.88 100 GLN A N 1
ATOM 796 C CA . GLN A 1 100 ? -5.045 -0.747 15.921 1.00 83.88 100 GLN A CA 1
ATOM 797 C C . GLN A 1 100 ? -5.629 -2.092 15.474 1.00 83.88 100 GLN A C 1
ATOM 799 O O . GLN A 1 100 ? -5.069 -2.742 14.591 1.00 83.88 100 GLN A O 1
ATOM 804 N N . GLU A 1 101 ? -6.784 -2.489 16.007 1.00 86.81 101 GLU A N 1
ATOM 805 C CA . GLU A 1 101 ? -7.490 -3.696 15.565 1.00 86.81 101 GLU A CA 1
ATOM 806 C C . GLU A 1 101 ? -7.958 -3.595 14.108 1.00 86.81 101 GLU A C 1
ATOM 808 O O . GLU A 1 101 ? -7.760 -4.536 13.338 1.00 86.81 101 GLU A O 1
ATOM 813 N N . ILE A 1 102 ? -8.493 -2.441 13.690 1.00 88.31 102 ILE A N 1
ATOM 814 C CA . ILE A 1 102 ? -8.875 -2.188 12.292 1.00 88.31 102 ILE A CA 1
ATOM 815 C C . ILE A 1 102 ? -7.653 -2.303 11.371 1.00 88.31 102 ILE A C 1
ATOM 817 O O . ILE A 1 102 ? -7.725 -2.963 10.331 1.00 88.31 102 ILE A O 1
ATOM 821 N N . ARG A 1 103 ? -6.508 -1.716 11.750 1.00 88.19 103 ARG A N 1
ATOM 822 C CA . ARG A 1 103 ? -5.263 -1.846 10.973 1.00 88.19 103 ARG A CA 1
ATOM 823 C C . ARG A 1 103 ? -4.796 -3.292 10.889 1.00 88.19 103 ARG A C 1
ATOM 825 O O . ARG A 1 103 ? -4.446 -3.737 9.801 1.00 88.19 103 ARG A O 1
ATOM 832 N N . ASN A 1 104 ? -4.828 -4.040 11.990 1.00 87.62 104 ASN A N 1
ATOM 833 C CA . ASN A 1 104 ? -4.445 -5.453 12.007 1.00 87.62 104 ASN A CA 1
ATOM 834 C C . ASN A 1 104 ? -5.363 -6.307 11.118 1.00 87.62 104 ASN A C 1
ATOM 836 O O . ASN A 1 104 ? -4.873 -7.126 10.336 1.00 87.62 104 ASN A O 1
ATOM 840 N N . LEU A 1 105 ? -6.678 -6.065 11.168 1.00 87.88 105 LEU A N 1
ATOM 841 C CA . LEU A 1 105 ? -7.661 -6.701 10.290 1.00 87.88 105 LEU A CA 1
ATOM 842 C C . LEU A 1 105 ? -7.338 -6.430 8.816 1.00 87.88 105 LEU A C 1
ATOM 844 O O . LEU A 1 105 ? -7.321 -7.351 7.994 1.00 87.88 105 LEU A O 1
ATOM 848 N N . PHE A 1 106 ? -7.042 -5.174 8.480 1.00 88.56 106 PHE A N 1
ATOM 849 C CA . PHE A 1 106 ? -6.615 -4.817 7.136 1.00 88.56 106 PHE A CA 1
ATOM 850 C C . PHE A 1 106 ? -5.291 -5.493 6.776 1.00 88.56 106 PHE A C 1
ATOM 852 O O . PHE A 1 106 ? -5.249 -6.166 5.755 1.00 88.56 106 PHE A O 1
ATOM 859 N N . ARG A 1 107 ? -4.240 -5.436 7.603 1.00 87.50 107 ARG A N 1
ATOM 860 C CA . ARG A 1 107 ? -2.947 -6.090 7.312 1.00 87.50 107 ARG A CA 1
ATOM 861 C C . ARG A 1 107 ? -3.125 -7.562 6.956 1.00 87.50 107 ARG A C 1
ATOM 863 O O . ARG A 1 107 ? -2.573 -8.015 5.955 1.00 87.50 107 ARG A O 1
ATOM 870 N N . HIS A 1 108 ? -3.946 -8.280 7.719 1.00 8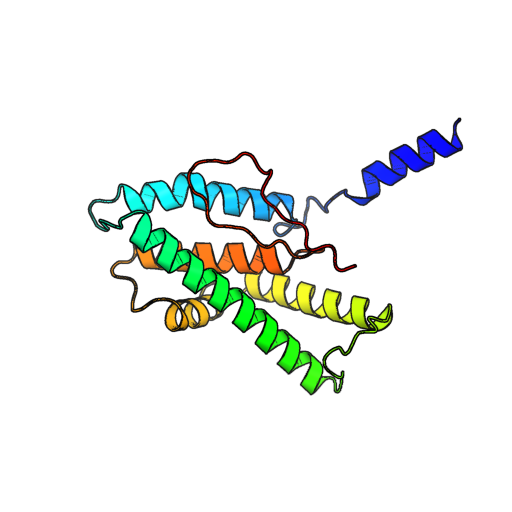3.31 108 HIS A N 1
ATOM 871 C CA . HIS A 1 108 ? -4.236 -9.687 7.460 1.00 83.31 108 HIS A CA 1
ATOM 872 C C . HIS A 1 108 ? -4.972 -9.896 6.129 1.00 83.31 108 HIS A C 1
ATOM 874 O O . HIS A 1 108 ? -4.536 -10.692 5.297 1.00 83.31 108 HIS A O 1
ATOM 880 N N . SER A 1 109 ? -6.035 -9.123 5.886 1.00 82.25 109 SER A N 1
ATOM 881 C CA . SER A 1 109 ? -6.815 -9.189 4.645 1.00 82.25 109 SER A CA 1
ATOM 882 C C . SER A 1 109 ? -5.978 -8.852 3.407 1.00 82.25 109 SER A C 1
ATOM 884 O O . SER A 1 109 ? -6.048 -9.548 2.398 1.00 82.25 109 SER A O 1
ATOM 886 N N . TYR A 1 110 ? -5.141 -7.821 3.491 1.00 78.12 110 TYR A N 1
ATOM 887 C CA . TYR A 1 110 ? -4.242 -7.378 2.426 1.00 78.12 110 TYR A CA 1
ATOM 888 C C . TYR A 1 110 ? -3.134 -8.409 2.147 1.00 78.12 110 TYR A C 1
ATOM 890 O O . TYR A 1 110 ? -2.715 -8.612 1.008 1.00 78.12 110 TYR A O 1
ATOM 898 N N . TYR A 1 111 ? -2.663 -9.117 3.171 1.00 76.00 111 TYR A N 1
ATOM 899 C CA . TYR A 1 111 ? -1.666 -10.167 2.989 1.00 76.00 111 TYR A CA 1
ATOM 900 C C . TYR A 1 111 ? -2.239 -11.440 2.355 1.00 76.00 111 TYR A C 1
ATOM 902 O O . TYR A 1 111 ? -1.598 -12.010 1.469 1.00 76.00 111 TYR A O 1
ATOM 910 N N . GLN A 1 112 ? -3.438 -11.854 2.777 1.00 76.06 112 GLN A N 1
ATOM 911 C CA . GLN A 1 112 ? -4.099 -13.073 2.299 1.00 76.06 112 GLN A CA 1
ATOM 912 C C . GLN A 1 112 ? -4.793 -12.913 0.940 1.00 76.06 112 GLN A C 1
ATOM 914 O O . GLN A 1 112 ? -4.859 -13.870 0.173 1.00 76.06 112 GLN A O 1
ATOM 919 N N . ASN A 1 113 ? -5.311 -11.727 0.610 1.00 66.69 113 ASN A N 1
ATOM 920 C CA . ASN A 1 113 ? -6.014 -11.507 -0.654 1.00 66.69 113 ASN A CA 1
ATOM 921 C C . ASN A 1 113 ? -5.040 -11.137 -1.774 1.00 66.69 113 ASN A C 1
ATOM 923 O O . ASN A 1 113 ? -4.370 -10.109 -1.732 1.00 66.69 113 ASN A O 1
ATOM 927 N N . HIS A 1 114 ? -4.984 -11.952 -2.827 1.00 62.00 114 HIS A N 1
ATOM 928 C CA . HIS A 1 114 ? -3.884 -11.847 -3.788 1.00 62.00 114 HIS A CA 1
ATOM 929 C C . HIS A 1 114 ? -4.111 -10.918 -4.987 1.00 62.00 114 HIS A C 1
ATOM 931 O O . HIS A 1 114 ? -3.137 -10.589 -5.660 1.00 62.00 114 HIS A O 1
ATOM 937 N N . SER A 1 115 ? -5.328 -10.450 -5.290 1.00 65.12 115 SER A N 1
ATOM 938 C CA . SER A 1 115 ? -5.485 -9.557 -6.456 1.00 65.12 115 SER A CA 1
ATOM 939 C C . SER A 1 115 ? -6.748 -8.708 -6.508 1.00 65.12 115 SER A C 1
ATOM 941 O O . SER A 1 115 ? -6.656 -7.549 -6.904 1.00 65.12 115 SER A O 1
ATOM 943 N N . GLU A 1 116 ? -7.915 -9.227 -6.118 1.00 74.06 116 GLU A N 1
ATOM 944 C CA . GLU A 1 116 ? -9.184 -8.528 -6.383 1.00 74.06 116 GLU A CA 1
ATOM 945 C C . GLU A 1 116 ? -9.288 -7.194 -5.633 1.00 74.06 116 GLU A C 1
ATOM 947 O O . GLU A 1 116 ? -9.724 -6.184 -6.189 1.00 74.06 116 GLU A O 1
ATOM 952 N N . PHE A 1 117 ? -8.819 -7.181 -4.384 1.00 75.81 117 PHE A N 1
ATOM 953 C CA . PHE A 1 117 ? -8.820 -5.998 -3.534 1.00 75.81 117 PHE A CA 1
ATOM 954 C C . PHE A 1 117 ? -8.020 -4.852 -4.172 1.00 75.81 117 PHE A C 1
ATOM 956 O O . PHE A 1 117 ? -8.545 -3.766 -4.415 1.00 75.81 117 PHE A O 1
ATOM 963 N N . TYR A 1 118 ? -6.766 -5.130 -4.528 1.00 81.62 118 TYR A N 1
ATOM 964 C CA . TYR A 1 118 ? -5.866 -4.172 -5.167 1.00 81.62 118 TYR A CA 1
ATOM 965 C C . TYR A 1 118 ? -6.305 -3.804 -6.577 1.00 81.62 118 TYR A C 1
ATOM 967 O O . TYR A 1 118 ? -6.135 -2.666 -7.002 1.00 81.62 118 TYR A O 1
ATOM 975 N N . SER A 1 119 ? -6.909 -4.746 -7.304 1.00 83.62 119 SER A N 1
ATOM 976 C CA . SER A 1 119 ? -7.406 -4.492 -8.653 1.00 83.62 119 SER A CA 1
ATOM 977 C C . SER A 1 119 ? -8.478 -3.406 -8.655 1.00 83.62 119 SER A C 1
ATOM 979 O O . SER A 1 119 ? -8.493 -2.602 -9.582 1.00 83.62 119 SER A O 1
ATOM 981 N N . LYS A 1 120 ? -9.345 -3.341 -7.633 1.00 85.44 120 LYS A N 1
ATOM 982 C CA . LYS A 1 120 ? -10.362 -2.281 -7.515 1.00 85.44 120 LYS A CA 1
ATOM 983 C C . LYS A 1 120 ? -9.717 -0.906 -7.328 1.00 85.44 120 LYS A C 1
ATOM 985 O O . LYS A 1 120 ? -10.074 0.020 -8.050 1.00 85.44 120 LYS A O 1
ATOM 990 N N . ILE A 1 121 ? -8.721 -0.802 -6.445 1.00 88.00 121 ILE A N 1
ATOM 991 C CA . ILE A 1 121 ? -7.977 0.447 -6.211 1.00 88.00 121 ILE A CA 1
ATOM 992 C C . ILE A 1 121 ? -7.233 0.876 -7.483 1.00 88.00 121 ILE A C 1
ATOM 994 O O . ILE A 1 121 ? -7.351 2.017 -7.927 1.00 88.00 121 ILE A O 1
ATOM 998 N N . VAL A 1 122 ? -6.509 -0.050 -8.120 1.00 87.19 122 VAL A N 1
ATOM 999 C CA . VAL A 1 122 ? -5.748 0.231 -9.347 1.00 87.19 122 VAL A CA 1
ATOM 1000 C C . VAL A 1 122 ? -6.666 0.683 -10.486 1.00 87.19 122 VAL A C 1
ATOM 1002 O O . VAL A 1 122 ? -6.331 1.655 -11.159 1.00 87.19 122 VAL A O 1
ATOM 1005 N N . MET A 1 123 ? -7.824 0.039 -10.682 1.00 85.31 123 MET A N 1
ATOM 1006 C CA . MET A 1 123 ? -8.796 0.436 -11.714 1.00 85.31 123 MET A CA 1
ATOM 1007 C C . MET A 1 123 ? -9.365 1.843 -11.488 1.00 85.31 123 MET A C 1
ATOM 1009 O O . MET A 1 123 ? -9.652 2.544 -12.453 1.00 85.31 123 MET A O 1
ATOM 1013 N N . GLN A 1 124 ? -9.517 2.273 -10.234 1.00 81.62 124 GLN A N 1
ATOM 1014 C CA . GLN A 1 124 ? -9.971 3.629 -9.913 1.00 81.62 124 GLN A CA 1
ATOM 1015 C C . GLN A 1 124 ? -8.872 4.682 -10.124 1.00 81.62 124 GLN A C 1
ATOM 1017 O O . GLN A 1 124 ? -9.167 5.819 -10.489 1.00 81.62 124 GLN A O 1
ATOM 1022 N N . ALA A 1 125 ? -7.606 4.319 -9.898 1.00 82.62 125 ALA A N 1
ATOM 1023 C CA . ALA A 1 125 ? -6.478 5.249 -9.929 1.00 82.62 125 ALA A CA 1
ATOM 1024 C C . ALA A 1 125 ? -5.831 5.414 -11.314 1.00 82.62 125 ALA A C 1
ATOM 1026 O O . ALA A 1 125 ? -5.320 6.490 -11.649 1.00 82.62 125 ALA A O 1
ATOM 1027 N N . VAL A 1 126 ? -5.803 4.342 -12.110 1.00 79.25 126 VAL A N 1
ATOM 1028 C CA . VAL A 1 126 ? -5.029 4.250 -13.352 1.00 79.25 126 VAL A CA 1
ATOM 1029 C C . VAL A 1 126 ? -5.954 3.842 -14.494 1.00 79.25 126 VAL A C 1
ATOM 1031 O O . VAL A 1 126 ? -6.558 2.775 -14.467 1.00 79.25 126 VAL A O 1
ATOM 1034 N N . THR A 1 127 ? -6.039 4.680 -15.530 1.00 68.94 127 THR A N 1
ATOM 1035 C CA . THR A 1 127 ? -6.676 4.314 -16.804 1.00 68.94 127 THR A CA 1
ATOM 1036 C C . THR A 1 127 ? -5.915 3.129 -17.399 1.00 68.94 127 THR A C 1
ATOM 1038 O O . THR A 1 127 ? -4.689 3.198 -17.457 1.00 68.94 127 THR A O 1
ATOM 1041 N N . GLU A 1 128 ? -6.638 2.060 -17.755 1.00 66.19 128 GLU A N 1
ATOM 1042 C CA . GLU A 1 128 ? -6.161 0.696 -18.061 1.00 66.19 128 GLU A CA 1
ATOM 1043 C C . GLU A 1 128 ? -4.638 0.533 -18.282 1.00 66.19 128 GLU A C 1
ATOM 1045 O O . GLU A 1 128 ? -4.071 1.133 -19.204 1.00 66.19 128 GLU A O 1
ATOM 1050 N N . PRO A 1 129 ? -3.950 -0.313 -17.483 1.00 64.94 129 PRO A N 1
ATOM 1051 C CA . PRO A 1 129 ? -2.534 -0.595 -17.686 1.00 64.94 129 PRO A CA 1
ATOM 1052 C C . PRO A 1 129 ? -2.272 -1.062 -19.120 1.00 64.94 129 PRO A C 1
ATOM 1054 O O . PRO A 1 129 ? -2.880 -2.023 -19.587 1.00 64.94 129 PRO A O 1
ATOM 1057 N N . ARG A 1 130 ? -1.327 -0.414 -19.808 1.00 70.62 130 ARG A N 1
ATOM 1058 C CA . ARG A 1 130 ? -1.078 -0.644 -21.240 1.00 70.62 130 ARG A CA 1
ATOM 1059 C C . ARG A 1 130 ? -0.536 -2.039 -21.539 1.00 70.62 130 ARG A C 1
ATOM 1061 O O . ARG A 1 130 ? -0.622 -2.498 -22.672 1.00 70.62 130 ARG A O 1
ATOM 1068 N N . ASN A 1 131 ? 0.071 -2.690 -20.548 1.00 80.38 131 ASN A N 1
ATOM 1069 C CA . ASN A 1 131 ? 0.618 -4.033 -20.677 1.00 80.38 131 ASN A CA 1
ATOM 1070 C C . ASN A 1 131 ? 0.665 -4.771 -19.324 1.00 80.38 131 ASN A C 1
ATOM 1072 O O . ASN A 1 131 ? 0.453 -4.190 -18.254 1.00 80.38 131 ASN A O 1
ATOM 1076 N N . ALA A 1 132 ? 0.977 -6.068 -19.383 1.00 85.50 132 ALA A N 1
ATOM 1077 C CA . ALA A 1 132 ? 1.051 -6.942 -18.213 1.00 85.50 132 ALA A CA 1
ATOM 1078 C C . ALA A 1 132 ? 2.108 -6.499 -17.183 1.00 85.50 132 ALA A C 1
ATOM 1080 O O . ALA A 1 132 ? 1.856 -6.596 -15.983 1.00 85.50 132 ALA A O 1
ATOM 1081 N N . LEU A 1 133 ? 3.251 -5.964 -17.631 1.00 85.94 133 LEU A N 1
ATOM 1082 C CA . LEU A 1 133 ? 4.318 -5.479 -16.745 1.00 85.94 133 LEU A CA 1
ATOM 1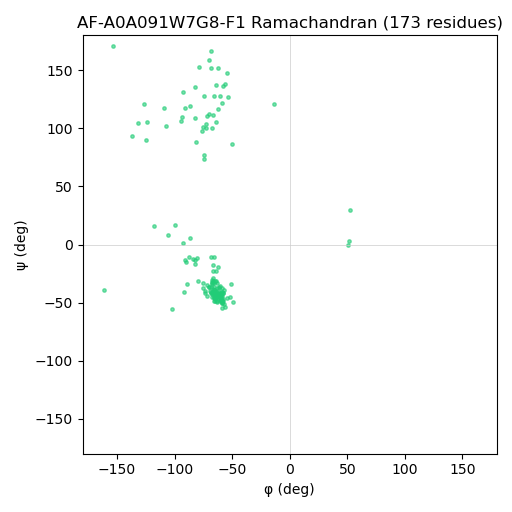083 C C . LEU A 1 133 ? 3.859 -4.272 -15.924 1.00 85.94 133 LEU A C 1
ATOM 1085 O O . LEU A 1 133 ? 4.038 -4.245 -14.710 1.00 85.94 133 LEU A O 1
ATOM 1089 N N . GLN A 1 134 ? 3.214 -3.299 -16.569 1.00 86.25 134 GLN A N 1
ATOM 1090 C CA . GLN A 1 134 ? 2.654 -2.132 -15.901 1.00 86.25 134 GLN A CA 1
ATOM 1091 C C . GLN A 1 134 ? 1.555 -2.550 -14.922 1.00 86.25 134 GLN A C 1
ATOM 1093 O O . GLN A 1 134 ? 1.541 -2.071 -13.792 1.00 86.25 134 GLN A O 1
ATOM 1098 N N . ARG A 1 135 ? 0.673 -3.480 -15.317 1.00 87.69 135 ARG A N 1
ATOM 1099 C CA . ARG A 1 135 ? -0.371 -4.014 -14.431 1.00 87.69 135 ARG A CA 1
ATOM 1100 C C . ARG A 1 135 ? 0.239 -4.649 -13.184 1.00 87.69 135 ARG A C 1
ATOM 1102 O O . ARG A 1 135 ? -0.149 -4.293 -12.074 1.00 87.69 135 ARG A O 1
ATOM 1109 N N . GLN A 1 136 ? 1.215 -5.536 -13.360 1.00 88.75 136 GLN A N 1
ATOM 1110 C CA . GLN A 1 136 ? 1.905 -6.196 -12.255 1.00 88.75 136 GLN A CA 1
ATOM 1111 C C . GLN A 1 136 ? 2.586 -5.179 -11.335 1.00 88.75 136 GLN A C 1
ATOM 1113 O O . GLN A 1 136 ? 2.393 -5.241 -10.123 1.00 88.75 136 GLN A O 1
ATOM 1118 N N . PHE A 1 137 ? 3.311 -4.213 -11.904 1.00 90.75 137 PHE A N 1
ATOM 1119 C CA . PHE A 1 137 ? 3.958 -3.151 -11.139 1.00 90.75 137 PHE A CA 1
ATOM 1120 C C . PHE A 1 137 ? 2.943 -2.338 -10.327 1.00 90.75 137 PHE A C 1
ATOM 1122 O O . PHE A 1 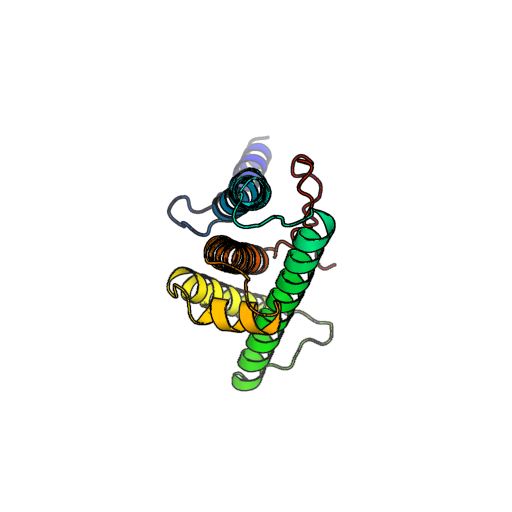137 ? 3.121 -2.164 -9.127 1.00 90.75 137 PHE A O 1
ATOM 1129 N N . THR A 1 138 ? 1.844 -1.886 -10.942 1.00 91.12 138 THR A N 1
ATOM 1130 C CA . THR A 1 138 ? 0.814 -1.104 -10.235 1.00 91.12 138 THR A CA 1
ATOM 1131 C C . THR A 1 138 ? 0.143 -1.895 -9.114 1.00 91.12 138 THR A C 1
ATOM 1133 O O . THR A 1 138 ? -0.092 -1.341 -8.046 1.00 91.12 138 THR A O 1
ATOM 1136 N N . LEU A 1 139 ? -0.104 -3.195 -9.300 1.00 90.94 139 LEU A N 1
ATOM 1137 C CA . LEU A 1 139 ? -0.659 -4.048 -8.245 1.00 90.94 139 LEU A CA 1
ATOM 1138 C C . LEU A 1 139 ? 0.314 -4.206 -7.070 1.00 90.94 139 LEU A C 1
ATOM 1140 O O . LEU A 1 139 ? -0.104 -4.070 -5.922 1.00 90.94 139 LEU A O 1
ATOM 1144 N N . GLN A 1 140 ? 1.603 -4.442 -7.339 1.00 91.56 140 GLN A N 1
ATOM 1145 C CA . GLN A 1 140 ? 2.621 -4.527 -6.283 1.00 91.56 140 GLN A CA 1
ATOM 1146 C C . GLN A 1 140 ? 2.805 -3.188 -5.567 1.00 91.56 140 GLN A C 1
ATOM 1148 O O . GLN A 1 140 ? 2.859 -3.146 -4.342 1.00 91.56 140 GLN A O 1
ATOM 1153 N N . CYS A 1 141 ? 2.821 -2.088 -6.319 1.00 92.75 141 CYS A N 1
ATOM 1154 C CA . CYS A 1 141 ? 2.919 -0.738 -5.779 1.00 92.75 141 CYS A CA 1
ATOM 1155 C C . CYS A 1 141 ? 1.751 -0.414 -4.841 1.00 92.75 141 CYS A C 1
ATOM 1157 O O . CYS A 1 141 ? 1.976 0.024 -3.715 1.00 92.75 141 CYS A O 1
ATOM 1159 N N . CYS A 1 142 ? 0.521 -0.722 -5.262 1.00 92.69 142 CYS A N 1
ATOM 1160 C CA . CYS A 1 142 ? -0.679 -0.583 -4.441 1.00 92.69 142 CYS A CA 1
ATOM 1161 C C . CYS A 1 142 ? -0.577 -1.421 -3.162 1.00 92.69 142 CYS A C 1
ATOM 1163 O O . CYS A 1 142 ? -0.754 -0.908 -2.061 1.00 92.69 142 CYS A O 1
ATOM 1165 N N . ARG A 1 143 ? -0.210 -2.701 -3.301 1.00 92.06 143 ARG A N 1
ATOM 1166 C CA . ARG A 1 143 ? -0.049 -3.620 -2.173 1.00 92.06 143 ARG A CA 1
ATOM 1167 C C . ARG A 1 143 ? 0.930 -3.106 -1.132 1.00 92.06 143 ARG A C 1
ATOM 1169 O O . ARG A 1 143 ? 0.580 -3.038 0.043 1.00 92.06 143 ARG A O 1
ATOM 1176 N N . ILE A 1 144 ? 2.136 -2.760 -1.560 1.00 92.88 144 ILE A N 1
ATOM 1177 C CA . ILE A 1 144 ? 3.203 -2.321 -0.662 1.00 92.88 144 ILE A CA 1
ATOM 1178 C C . ILE A 1 144 ? 2.819 -1.006 0.014 1.00 92.88 144 ILE A C 1
ATOM 1180 O O . ILE A 1 144 ? 2.986 -0.874 1.223 1.00 92.88 144 ILE A O 1
ATOM 1184 N N . TYR A 1 145 ? 2.250 -0.060 -0.732 1.00 94.38 145 TYR A N 1
ATOM 1185 C CA . TYR A 1 145 ? 1.871 1.227 -0.164 1.00 94.38 145 TYR A CA 1
ATOM 1186 C C . TYR A 1 145 ? 0.742 1.110 0.865 1.00 94.38 145 TYR A C 1
ATOM 1188 O O . TYR A 1 145 ? 0.830 1.694 1.943 1.00 94.38 145 TYR A O 1
ATOM 1196 N N . CYS A 1 146 ? -0.268 0.275 0.612 1.00 92.81 146 CYS A N 1
ATOM 1197 C CA . CYS A 1 146 ? -1.270 -0.031 1.628 1.00 92.81 146 CYS A CA 1
ATOM 1198 C C . CYS A 1 146 ? -0.645 -0.671 2.875 1.00 92.81 146 CYS A C 1
ATOM 1200 O O . CYS A 1 146 ? -1.001 -0.300 3.985 1.00 92.81 146 CYS A O 1
ATOM 1202 N N . LEU A 1 147 ? 0.316 -1.589 2.726 1.00 92.44 147 LEU A N 1
ATOM 1203 C CA . LEU A 1 147 ? 1.000 -2.189 3.877 1.00 92.44 147 LEU A CA 1
ATOM 1204 C C . LEU A 1 147 ? 1.817 -1.172 4.687 1.00 92.44 147 LEU A C 1
ATOM 1206 O O . LEU A 1 147 ? 1.908 -1.337 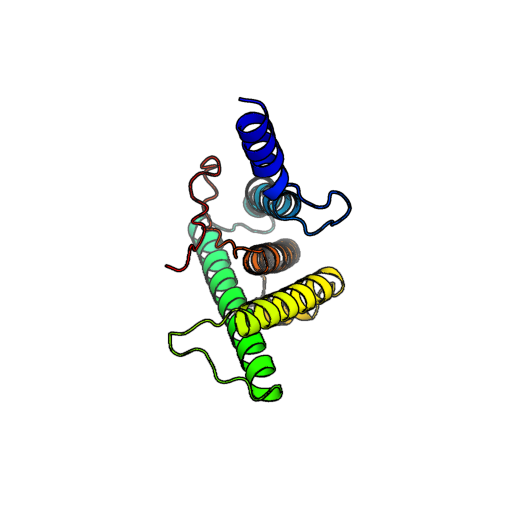5.901 1.00 92.44 147 LEU A O 1
ATOM 1210 N N . LEU A 1 148 ? 2.374 -0.135 4.050 1.00 93.38 148 LEU A N 1
ATOM 1211 C CA . LEU A 1 148 ? 3.051 0.977 4.731 1.00 93.38 148 LEU A CA 1
ATOM 1212 C C . LEU A 1 148 ? 2.066 1.831 5.543 1.00 93.38 148 LEU A C 1
ATOM 1214 O O . LEU A 1 148 ? 2.317 2.127 6.711 1.00 93.38 148 LEU A O 1
ATOM 1218 N N . LEU A 1 149 ? 0.910 2.163 4.961 1.00 92.88 149 LEU A N 1
ATOM 1219 C CA . LEU A 1 149 ? -0.145 2.932 5.635 1.00 92.88 149 LEU A CA 1
ATOM 1220 C C . LEU A 1 149 ? -0.762 2.198 6.834 1.00 92.88 149 LEU A C 1
ATOM 1222 O O . LEU A 1 149 ? -1.339 2.828 7.718 1.00 92.88 149 LEU A O 1
ATOM 1226 N N . LEU A 1 150 ? -0.656 0.870 6.867 1.00 91.75 150 LEU A N 1
ATOM 1227 C CA . LEU A 1 150 ? -1.200 0.037 7.937 1.00 91.75 150 LEU A CA 1
ATOM 1228 C C . LEU A 1 150 ? -0.196 -0.263 9.062 1.00 91.75 150 LEU A C 1
ATOM 1230 O O . LEU A 1 150 ? -0.542 -0.992 9.992 1.00 91.75 150 LEU A O 1
ATOM 1234 N N . GLN A 1 151 ? 1.028 0.268 8.986 1.00 89.94 151 GLN A N 1
ATOM 1235 C CA . GLN A 1 151 ? 2.004 0.172 10.073 1.00 89.94 151 GLN A CA 1
ATOM 1236 C C . GLN A 1 151 ? 1.569 0.993 11.294 1.00 89.94 151 GLN A C 1
ATOM 1238 O O . GLN A 1 151 ? 0.649 1.811 11.221 1.00 89.94 151 GLN A O 1
ATOM 1243 N N . ASP A 1 152 ? 2.233 0.754 12.423 1.00 84.12 152 ASP A N 1
ATOM 1244 C CA . ASP A 1 152 ? 2.044 1.518 13.654 1.00 84.12 152 ASP A CA 1
ATOM 1245 C C . ASP A 1 152 ? 3.394 2.095 14.126 1.00 84.12 152 ASP A C 1
ATOM 1247 O O . ASP A 1 152 ? 4.244 1.332 14.594 1.00 84.12 152 ASP A O 1
ATOM 1251 N N . PRO A 1 153 ? 3.633 3.411 13.961 1.00 83.25 153 PRO A N 1
ATOM 1252 C CA . PRO A 1 153 ? 2.744 4.387 13.322 1.00 83.25 153 PRO A CA 1
ATOM 1253 C C . PRO A 1 153 ? 2.635 4.190 11.791 1.00 83.25 153 PRO A C 1
ATOM 1255 O O . PRO A 1 153 ? 3.540 3.612 11.179 1.00 83.25 153 PRO A O 1
ATOM 1258 N N . PRO A 1 154 ? 1.559 4.692 11.145 1.00 87.62 154 PRO A N 1
ATOM 1259 C CA . PRO A 1 154 ? 1.416 4.669 9.690 1.00 87.62 154 PRO A CA 1
ATOM 1260 C C . PRO A 1 154 ? 2.584 5.352 8.978 1.00 87.62 154 PRO A C 1
ATOM 1262 O O . PRO A 1 154 ? 3.015 6.436 9.374 1.00 87.62 154 PRO A O 1
ATOM 1265 N N . VAL A 1 155 ? 3.054 4.751 7.884 1.00 90.00 155 VAL A N 1
ATOM 1266 C CA . VAL A 1 155 ? 4.162 5.289 7.089 1.00 90.00 155 VAL A CA 1
ATOM 1267 C C . VAL A 1 155 ? 3.642 5.807 5.755 1.00 90.00 155 VAL A C 1
ATOM 1269 O O . VAL A 1 155 ? 3.154 5.040 4.923 1.00 90.00 155 VAL A O 1
ATOM 1272 N N . LYS A 1 156 ? 3.791 7.114 5.520 1.00 90.69 156 LYS A N 1
ATOM 1273 C CA . LYS A 1 156 ? 3.517 7.734 4.221 1.00 90.69 156 LYS A CA 1
ATOM 1274 C C . LYS A 1 156 ? 4.804 7.833 3.416 1.00 90.69 156 LYS A C 1
ATOM 1276 O O . LYS A 1 156 ? 5.665 8.661 3.689 1.00 90.69 156 LYS A O 1
ATOM 1281 N N . ALA A 1 157 ? 4.940 6.983 2.404 1.00 86.44 157 ALA A N 1
ATOM 1282 C CA . ALA A 1 157 ? 6.079 7.061 1.502 1.00 86.44 157 ALA A CA 1
ATOM 1283 C C . ALA A 1 157 ? 5.870 8.120 0.412 1.00 86.44 157 ALA A C 1
ATOM 1285 O O . ALA A 1 157 ? 4.830 8.168 -0.246 1.00 86.44 157 ALA A O 1
ATOM 1286 N N . VAL A 1 158 ? 6.909 8.914 0.161 1.00 85.88 158 VAL A N 1
ATOM 1287 C CA . VAL A 1 158 ? 6.990 9.791 -1.009 1.00 85.88 158 VAL A CA 1
ATOM 1288 C C . VAL A 1 158 ? 7.717 9.053 -2.132 1.00 85.88 158 VAL A C 1
ATOM 1290 O O . VAL A 1 158 ? 8.793 8.479 -1.937 1.00 85.88 158 VAL A O 1
ATOM 1293 N N . TRP A 1 159 ? 7.140 9.058 -3.336 1.00 84.69 159 TRP A N 1
ATOM 1294 C CA . TRP A 1 159 ? 7.782 8.434 -4.492 1.00 84.69 159 TRP A CA 1
ATOM 1295 C C . TRP A 1 159 ? 8.938 9.294 -5.020 1.00 84.69 159 TRP A C 1
ATOM 1297 O O . TRP A 1 159 ? 8.719 10.262 -5.755 1.00 84.69 159 TRP A O 1
ATOM 1307 N N . ASN A 1 160 ? 10.168 8.905 -4.680 1.00 77.00 160 ASN A N 1
ATOM 1308 C CA . ASN A 1 160 ? 11.403 9.475 -5.217 1.00 77.00 160 ASN A CA 1
ATOM 1309 C C . ASN A 1 160 ? 12.363 8.356 -5.669 1.00 77.00 160 ASN A C 1
ATOM 1311 O O . ASN A 1 160 ? 12.962 7.707 -4.811 1.00 77.00 160 ASN A O 1
ATOM 1315 N N . PRO A 1 161 ? 12.527 8.090 -6.979 1.00 60.50 161 PRO A N 1
ATOM 1316 C CA . PRO A 1 161 ? 13.362 6.988 -7.460 1.00 60.50 161 PRO A CA 1
ATOM 1317 C C . PRO A 1 161 ? 14.856 7.317 -7.517 1.00 60.50 161 PRO A C 1
ATOM 1319 O O . PRO A 1 161 ? 15.661 6.405 -7.675 1.00 60.50 161 PRO A O 1
ATOM 1322 N N . LEU A 1 162 ? 15.243 8.593 -7.404 1.00 57.53 162 LEU A N 1
ATOM 1323 C CA . LEU A 1 162 ? 16.634 8.946 -7.140 1.00 57.53 162 LEU A CA 1
ATOM 1324 C C . LEU A 1 162 ? 16.850 8.571 -5.683 1.00 57.53 162 LEU A C 1
ATOM 1326 O O . LEU A 1 162 ? 16.292 9.236 -4.817 1.00 57.53 162 LEU A O 1
ATOM 1330 N N . GLY A 1 163 ? 17.533 7.455 -5.430 1.00 49.81 163 GLY A N 1
ATOM 1331 C CA . GLY A 1 163 ? 17.711 6.873 -4.103 1.00 49.81 163 GLY A CA 1
ATOM 1332 C C . GLY A 1 163 ? 18.190 7.889 -3.065 1.00 49.81 163 GLY A C 1
ATOM 1333 O O . GLY A 1 163 ? 19.382 8.022 -2.829 1.00 49.81 163 GLY A O 1
ATOM 1334 N N . SER A 1 164 ? 17.251 8.594 -2.439 1.00 43.00 164 SER A N 1
ATOM 1335 C CA . SER A 1 164 ? 17.452 9.299 -1.182 1.00 43.00 164 SER A CA 1
ATOM 1336 C C . SER A 1 164 ? 17.494 8.222 -0.091 1.00 43.00 164 SER A C 1
ATOM 1338 O O . SER A 1 164 ? 16.619 7.335 -0.091 1.00 43.00 164 SER A O 1
ATOM 1340 N N . PRO A 1 165 ? 18.529 8.211 0.765 1.00 42.81 165 PRO A N 1
ATOM 1341 C CA . PRO A 1 165 ? 18.708 7.196 1.788 1.00 42.81 165 PRO A CA 1
ATOM 1342 C C . PRO A 1 165 ? 17.737 7.465 2.933 1.00 42.81 165 PRO A C 1
ATOM 1344 O O . PRO A 1 165 ? 18.054 8.283 3.775 1.00 42.81 165 PRO A O 1
ATOM 1347 N N . VAL A 1 166 ? 16.584 6.784 2.971 1.00 46.62 166 VAL A N 1
ATOM 1348 C CA . VAL A 1 166 ? 15.726 6.531 4.164 1.00 46.62 166 VAL A CA 1
ATOM 1349 C C . VAL A 1 166 ? 15.325 7.766 5.020 1.00 46.62 166 VAL A C 1
ATOM 1351 O O . VAL A 1 166 ? 14.623 7.625 6.011 1.00 46.62 166 VAL A O 1
ATOM 1354 N N . GLN A 1 167 ? 15.694 8.989 4.637 1.00 43.31 167 GLN A N 1
ATOM 1355 C CA . GLN A 1 167 ? 15.565 10.204 5.450 1.00 43.31 167 GLN A CA 1
ATOM 1356 C C . GLN A 1 167 ? 14.224 10.921 5.248 1.00 43.31 167 GLN A C 1
ATOM 1358 O O . GLN A 1 167 ? 13.846 11.723 6.092 1.00 43.31 167 GLN A O 1
ATOM 1363 N N . ASP A 1 168 ? 13.475 10.581 4.194 1.00 44.19 168 ASP A N 1
ATOM 1364 C CA . ASP A 1 168 ? 12.202 11.234 3.845 1.00 44.19 168 ASP A CA 1
ATOM 1365 C C . ASP A 1 168 ? 10.958 10.440 4.305 1.00 44.19 168 ASP A C 1
ATOM 1367 O O . ASP A 1 168 ? 9.853 10.660 3.809 1.00 44.19 168 ASP A O 1
ATOM 1371 N N . LEU A 1 169 ? 11.117 9.479 5.224 1.00 48.41 169 LEU A N 1
ATOM 1372 C CA . LEU A 1 169 ? 9.979 8.837 5.886 1.00 48.41 169 LEU A CA 1
ATOM 1373 C C . LEU A 1 169 ? 9.511 9.747 7.023 1.00 48.41 169 LEU A C 1
ATOM 1375 O O . LEU A 1 169 ? 9.968 9.630 8.159 1.00 48.41 169 LEU A O 1
ATOM 1379 N N . GLU A 1 170 ? 8.607 10.675 6.714 1.00 44.91 170 GLU A N 1
ATOM 1380 C CA . GLU A 1 170 ? 7.885 11.404 7.753 1.00 44.91 170 GLU A CA 1
ATOM 1381 C C . GLU A 1 170 ? 7.022 10.404 8.534 1.00 44.91 170 GLU A C 1
ATOM 1383 O O . GLU A 1 170 ? 5.994 9.912 8.059 1.00 44.91 170 GLU A O 1
ATOM 1388 N N . HIS A 1 171 ? 7.463 10.076 9.748 1.00 43.50 171 HIS A N 1
ATOM 1389 C CA . HIS A 1 171 ? 6.586 9.506 10.756 1.00 43.50 171 HIS A CA 1
ATOM 1390 C C . HIS A 1 171 ? 5.514 10.552 11.052 1.00 43.50 171 HIS A C 1
ATOM 1392 O O . HIS A 1 171 ? 5.825 11.652 11.511 1.00 43.50 171 HIS A O 1
ATOM 1398 N N . VAL A 1 172 ? 4.254 10.228 10.760 1.00 41.50 172 VAL A N 1
ATOM 1399 C CA . VAL A 1 172 ? 3.125 11.078 11.142 1.00 41.50 172 VAL A CA 1
ATOM 1400 C C . VAL A 1 172 ? 2.919 10.912 12.648 1.00 41.50 172 VAL A C 1
ATOM 1402 O O . VAL A 1 172 ? 2.033 10.186 13.093 1.00 41.50 172 VAL A O 1
ATOM 1405 N N . ASP A 1 173 ? 3.775 11.560 13.437 1.00 35.94 173 ASP A N 1
ATOM 1406 C CA . ASP A 1 173 ? 3.498 11.840 14.840 1.00 35.94 173 ASP A CA 1
ATOM 1407 C C . ASP A 1 173 ? 2.349 12.853 14.870 1.00 35.94 173 ASP A C 1
ATOM 1409 O O . ASP A 1 173 ? 2.527 14.052 14.630 1.00 35.94 173 ASP A O 1
ATOM 1413 N N . MET A 1 174 ? 1.136 12.358 15.118 1.00 34.09 174 MET A N 1
ATOM 1414 C CA . MET A 1 174 ? 0.035 13.215 15.539 1.00 34.09 174 MET A CA 1
ATOM 1415 C C . MET A 1 174 ? 0.373 13.764 16.929 1.00 34.09 174 MET A C 1
ATOM 1417 O O . MET A 1 174 ? 0.452 13.008 17.897 1.00 34.09 174 MET A O 1
ATOM 1421 N N . LYS A 1 175 ? 0.625 15.075 16.979 1.00 30.70 175 LYS A N 1
ATOM 1422 C CA . LYS A 1 175 ? 0.637 15.881 18.205 1.00 30.70 175 LYS A CA 1
ATOM 1423 C C . LYS A 1 175 ? -0.719 15.868 18.898 1.00 30.70 175 LYS A C 1
ATOM 1425 O O . LYS A 1 175 ? -1.736 15.835 18.171 1.00 30.70 175 LYS A O 1
#